Protein AF-A0A7C5HVY7-F1 (afdb_monomer_lite)

Foldseek 3Di:
DDDDDDPDDDPPDPPPVVVVVVPPPPDPPVVVVVVVVVVVVVVVVVVCVVVVVVVVVVVVVVVPDDDDDDDDDDDPPPVVVVVVVVVVCVVCVPPDPELDQDQWDWDDDPNDIDIDGALADNVVAVVVQVVDPPPPDQKDWDWDADPVPRGTHYTYMDHNVD

Sequence (162 aa):
METLKNRNQNSSLPGWHSHQSLFQRSRTRKTLFRKGIRLGTMTVVIVFGIYGLIQCFNWIVDNGNTTSKTAATASPNEDLRQNDKQVARQLLQEIPFLNLKEASFQVTRRDTTLHLDTSIDPSLQDYMLGKLDRKNSRHIGLVALNPAGGEILMMAGYDKIN

Secondary structure (DSSP, 8-state):
---------------THHHHHHHHTTSSSHHHHHHHHHHHHHHHHHHHHHHHHHHHHHHHHHTTS----------TTHHHHHHHHHHHHHHHTT---TT-S-SEEEEEETTEEEEEE----HHHHHHHHHH--TTT-SEEEEEEE-TTT--EEEEEEEES--

Radius of gyration: 28.85 Å; chains: 1; bounding box: 42×54×101 Å

Structure (mmCIF, N/CA/C/O backbone):
data_AF-A0A7C5HVY7-F1
#
_entry.id   AF-A0A7C5HVY7-F1
#
loop_
_atom_site.group_PDB
_atom_site.id
_atom_site.type_symbol
_atom_site.label_atom_id
_atom_site.label_alt_id
_atom_site.label_comp_id
_atom_site.label_asym_id
_atom_site.label_entity_id
_atom_site.label_seq_id
_atom_site.pdbx_PDB_ins_code
_atom_site.Cartn_x
_atom_site.Cartn_y
_atom_site.Cartn_z
_atom_site.occupancy
_atom_site.B_iso_or_equiv
_atom_site.auth_seq_id
_atom_site.auth_comp_id
_atom_site.auth_asym_id
_atom_site.auth_atom_id
_atom_site.pdbx_PDB_model_num
ATOM 1 N N . MET A 1 1 ? 19.991 41.806 -44.129 1.00 37.38 1 MET A N 1
ATOM 2 C CA . MET A 1 1 ? 20.058 40.369 -43.789 1.00 37.38 1 MET A CA 1
ATOM 3 C C . MET A 1 1 ? 19.458 40.206 -42.408 1.00 37.38 1 MET A C 1
ATOM 5 O O . MET A 1 1 ? 20.127 40.478 -41.421 1.00 37.38 1 MET A O 1
ATOM 9 N N . GLU A 1 2 ? 18.169 39.887 -42.353 1.00 42.47 2 GLU A N 1
ATOM 10 C CA . GLU A 1 2 ? 17.434 39.677 -41.104 1.00 42.47 2 GLU A CA 1
ATOM 11 C C . GLU A 1 2 ? 17.539 38.203 -40.706 1.00 42.47 2 GLU A C 1
ATOM 13 O O . GLU A 1 2 ? 17.273 37.315 -41.517 1.00 42.47 2 GLU A O 1
ATOM 18 N N . THR A 1 3 ? 17.967 37.923 -39.477 1.00 47.50 3 THR A N 1
ATOM 19 C CA . THR A 1 3 ? 18.035 36.562 -38.942 1.00 47.50 3 THR A CA 1
ATOM 20 C C . THR A 1 3 ? 16.731 36.233 -38.216 1.00 47.50 3 THR A C 1
ATOM 22 O O . THR A 1 3 ? 16.356 36.856 -37.223 1.00 47.50 3 THR A O 1
ATOM 25 N N . LEU A 1 4 ? 16.013 35.236 -38.737 1.00 48.50 4 LEU A N 1
ATOM 26 C CA . LEU A 1 4 ? 14.777 34.712 -38.161 1.00 48.50 4 LEU A CA 1
ATOM 27 C C . LEU A 1 4 ? 15.055 34.086 -36.786 1.00 48.50 4 LEU A C 1
ATOM 29 O O . LEU A 1 4 ? 15.678 33.031 -36.665 1.00 48.50 4 LEU A O 1
ATOM 33 N N . LYS A 1 5 ? 14.566 34.744 -35.732 1.00 50.28 5 LYS A N 1
ATOM 34 C CA . LYS A 1 5 ? 14.596 34.250 -34.353 1.00 50.28 5 LYS A CA 1
ATOM 35 C C . LYS A 1 5 ? 13.546 33.147 -34.182 1.00 50.28 5 LYS A C 1
ATOM 37 O O . LYS A 1 5 ? 12.346 33.414 -34.158 1.00 50.28 5 LYS A O 1
ATOM 42 N N . ASN A 1 6 ? 14.016 31.909 -34.054 1.00 47.78 6 ASN A N 1
ATOM 43 C CA . ASN A 1 6 ? 13.212 30.709 -33.828 1.00 47.78 6 ASN A CA 1
ATOM 44 C C . ASN A 1 6 ? 12.435 30.804 -32.492 1.00 47.78 6 ASN A C 1
ATOM 46 O O . ASN A 1 6 ? 13.025 30.757 -31.411 1.00 47.78 6 ASN A O 1
ATOM 50 N N . ARG A 1 7 ? 11.106 30.970 -32.574 1.00 48.72 7 ARG A N 1
ATOM 51 C CA . ARG A 1 7 ? 10.156 30.882 -31.451 1.00 48.72 7 ARG A CA 1
ATOM 52 C C . ARG A 1 7 ? 9.701 29.433 -31.290 1.00 48.72 7 ARG A C 1
ATOM 54 O O . ARG A 1 7 ? 8.613 29.077 -31.725 1.00 48.72 7 ARG A O 1
ATOM 61 N N . ASN A 1 8 ? 10.510 28.603 -30.649 1.00 46.41 8 ASN A N 1
ATOM 62 C CA . ASN A 1 8 ? 10.006 27.346 -30.102 1.00 46.41 8 ASN A CA 1
ATOM 63 C C . ASN A 1 8 ? 10.673 27.061 -28.755 1.00 46.41 8 ASN A C 1
ATOM 65 O O . ASN A 1 8 ? 11.460 26.135 -28.584 1.00 46.41 8 ASN A O 1
ATOM 69 N N . GLN A 1 9 ? 10.404 27.944 -27.793 1.00 52.38 9 GLN A N 1
ATOM 70 C CA . GLN A 1 9 ? 10.685 27.686 -26.388 1.00 52.38 9 GLN A CA 1
ATOM 71 C C . GLN A 1 9 ? 9.438 27.033 -25.797 1.00 52.38 9 GLN A C 1
ATOM 73 O O . GLN A 1 9 ? 8.514 27.715 -25.360 1.00 52.38 9 GLN A O 1
ATOM 78 N N . ASN A 1 10 ? 9.411 25.700 -25.827 1.00 40.97 10 ASN A N 1
ATOM 79 C CA . ASN A 1 10 ? 8.493 24.922 -25.007 1.00 40.97 10 ASN A CA 1
ATOM 80 C C . ASN A 1 10 ? 8.686 25.356 -23.551 1.00 40.97 10 ASN A C 1
ATOM 82 O O . ASN A 1 10 ? 9.784 25.246 -23.005 1.00 40.97 10 ASN A O 1
ATOM 86 N N . SER A 1 11 ? 7.622 25.864 -22.935 1.00 48.81 11 SER A N 1
ATOM 87 C CA . SER A 1 11 ? 7.555 26.126 -21.503 1.00 48.81 11 SER A CA 1
ATOM 88 C C . SER A 1 11 ? 7.839 24.821 -20.762 1.00 48.81 11 SER A C 1
ATOM 90 O O . SER A 1 11 ? 6.996 23.924 -20.721 1.00 48.81 11 SER A O 1
ATOM 92 N N . SER A 1 12 ? 9.048 24.694 -20.220 1.00 55.88 12 SER A N 1
ATOM 93 C CA . SER A 1 12 ? 9.452 23.565 -19.394 1.00 55.88 12 SER A CA 1
ATOM 94 C C . SER A 1 12 ? 8.595 23.557 -18.131 1.00 55.88 12 SER A C 1
ATOM 96 O O . SER A 1 12 ? 8.872 24.285 -17.176 1.00 55.88 12 SER A O 1
ATOM 98 N N . LEU A 1 13 ? 7.531 22.753 -18.145 1.00 58.16 13 LEU A N 1
ATOM 99 C CA . LEU A 1 13 ? 6.802 22.359 -16.945 1.00 58.16 13 LEU A CA 1
ATOM 100 C C . LEU A 1 13 ? 7.831 21.863 -15.912 1.00 58.16 13 LEU A C 1
ATOM 102 O O . LEU A 1 13 ? 8.730 21.103 -16.291 1.00 58.16 13 LEU A O 1
ATOM 106 N N . PRO A 1 14 ? 7.759 22.298 -14.640 1.00 60.88 14 PRO A N 1
ATOM 107 C CA . PRO A 1 14 ? 8.699 21.869 -13.614 1.00 60.88 14 PRO A CA 1
ATOM 108 C C . PRO A 1 14 ? 8.746 20.341 -13.557 1.00 60.88 14 PRO A C 1
ATOM 110 O O . PRO A 1 14 ? 7.762 19.688 -13.217 1.00 60.88 14 PRO A O 1
ATOM 113 N N . GLY A 1 15 ? 9.886 19.762 -13.940 1.00 64.00 15 GLY A N 1
ATOM 114 C CA . GLY A 1 15 ? 10.069 18.317 -13.942 1.00 64.00 15 GLY A CA 1
ATOM 115 C C . GLY A 1 15 ? 9.881 17.762 -12.534 1.00 64.00 15 GLY A C 1
ATOM 116 O O . GLY A 1 15 ? 10.417 18.315 -11.576 1.00 64.00 15 GLY A O 1
ATOM 117 N N . TRP A 1 16 ? 9.147 16.655 -12.419 1.00 56.69 16 TRP A N 1
ATOM 118 C CA . TRP A 1 16 ? 8.761 15.989 -11.165 1.00 56.69 16 TRP A CA 1
ATOM 119 C C . TRP A 1 16 ? 9.911 15.792 -10.147 1.00 56.69 16 TRP A C 1
ATOM 121 O O . TRP A 1 16 ? 9.683 15.719 -8.941 1.00 56.69 16 TRP A O 1
ATOM 131 N N . HIS A 1 17 ? 11.161 15.769 -10.617 1.00 57.81 17 HIS A N 1
ATOM 132 C CA . HIS A 1 17 ? 12.373 15.716 -9.803 1.00 57.81 17 HIS A CA 1
ATOM 133 C C . HIS A 1 17 ? 12.537 16.920 -8.847 1.00 57.81 17 HIS A C 1
ATOM 135 O O . HIS A 1 17 ? 13.085 16.768 -7.754 1.00 57.81 17 HIS A O 1
ATOM 141 N N . SER A 1 18 ? 12.033 18.113 -9.192 1.00 67.94 18 SER A N 1
ATOM 142 C CA . SER A 1 18 ? 12.096 19.293 -8.310 1.00 67.94 18 SER A CA 1
ATOM 143 C C . SER A 1 18 ? 11.306 19.083 -7.012 1.00 67.94 18 SER A C 1
ATOM 145 O O . SER A 1 18 ? 11.757 19.497 -5.941 1.00 67.94 18 SER A O 1
ATOM 147 N N . HIS A 1 19 ? 10.199 18.338 -7.075 1.00 59.53 19 HIS A N 1
ATOM 148 C CA . HIS A 1 19 ? 9.358 18.019 -5.922 1.00 59.53 19 HIS A CA 1
ATOM 149 C C . HIS A 1 19 ? 10.020 17.040 -4.939 1.00 59.53 19 HIS A C 1
ATOM 151 O O . HIS A 1 19 ? 9.727 17.077 -3.744 1.00 59.53 19 HIS A O 1
ATOM 157 N N . GLN A 1 20 ? 10.963 16.204 -5.387 1.00 61.22 20 GLN A N 1
ATOM 158 C CA . GLN A 1 20 ? 11.656 15.258 -4.502 1.00 61.22 20 GLN A CA 1
ATOM 159 C C . GLN A 1 20 ? 12.639 15.944 -3.540 1.00 61.22 20 GLN A C 1
ATOM 161 O O . GLN A 1 20 ? 12.879 15.453 -2.431 1.00 61.22 20 GLN A O 1
ATOM 166 N N . SER A 1 21 ? 13.178 17.102 -3.934 1.00 62.44 21 SER A N 1
ATOM 167 C CA . SER A 1 21 ? 14.180 17.840 -3.154 1.00 62.44 21 SER A CA 1
ATOM 168 C C . SER A 1 21 ? 13.648 18.350 -1.805 1.00 62.44 21 SER A C 1
ATOM 170 O O . SER A 1 21 ? 14.408 18.464 -0.839 1.00 62.44 21 SER A O 1
ATOM 172 N N . LEU A 1 22 ? 12.330 18.559 -1.693 1.00 62.16 22 LEU A N 1
ATOM 173 C CA . LEU A 1 22 ? 11.673 19.008 -0.463 1.00 62.16 22 LEU A CA 1
ATOM 174 C C . LEU A 1 22 ? 11.651 17.930 0.636 1.00 62.16 22 LEU A C 1
ATOM 176 O O . LEU A 1 22 ? 11.686 18.261 1.822 1.00 62.16 22 LEU A O 1
ATOM 180 N N . PHE A 1 23 ? 11.670 16.641 0.282 1.00 59.84 23 PHE A N 1
ATOM 181 C CA . PHE A 1 23 ? 11.538 15.551 1.259 1.00 59.84 23 PHE A CA 1
ATOM 182 C C . PHE A 1 23 ? 12.875 14.989 1.769 1.00 59.84 23 PHE A C 1
ATOM 184 O O . PHE A 1 23 ? 12.924 14.396 2.852 1.00 59.84 23 PHE A O 1
ATOM 191 N N . GLN A 1 24 ? 13.987 15.198 1.054 1.00 56.28 24 GLN A N 1
ATOM 192 C CA . GLN A 1 24 ? 15.281 14.595 1.415 1.00 56.28 24 GLN A CA 1
ATOM 193 C C . GLN A 1 24 ? 16.036 15.331 2.535 1.00 56.28 24 GLN A C 1
ATOM 195 O O . GLN A 1 24 ? 16.906 14.749 3.187 1.00 56.28 24 GLN A O 1
ATOM 200 N N . ARG A 1 25 ? 15.678 16.581 2.855 1.00 52.09 25 ARG A N 1
ATOM 201 C CA . ARG A 1 25 ? 16.486 17.427 3.755 1.00 52.09 25 ARG A CA 1
ATOM 202 C C . ARG A 1 25 ? 16.367 17.106 5.255 1.00 52.09 25 ARG A C 1
ATOM 204 O O . ARG A 1 25 ? 17.043 17.733 6.067 1.00 52.09 25 ARG A O 1
ATOM 211 N N . SER A 1 26 ? 15.554 16.125 5.663 1.00 56.31 26 SER A N 1
ATOM 212 C CA . SER A 1 26 ? 15.263 15.894 7.092 1.00 56.31 26 SER A CA 1
ATOM 213 C C . SER A 1 26 ? 15.809 14.599 7.708 1.00 56.31 26 SER A C 1
ATOM 215 O O . SER A 1 26 ? 15.614 14.394 8.906 1.00 56.31 26 SER A O 1
ATOM 217 N N . ARG A 1 27 ? 16.495 13.716 6.965 1.00 51.97 27 ARG A N 1
ATOM 218 C CA . ARG A 1 27 ? 16.906 12.399 7.505 1.00 51.97 27 ARG A CA 1
ATOM 219 C C . ARG A 1 27 ? 18.222 12.392 8.291 1.00 51.97 27 ARG A C 1
ATOM 221 O O . ARG A 1 27 ? 18.323 11.640 9.254 1.00 51.97 27 ARG A O 1
ATOM 228 N N . THR A 1 28 ? 19.186 13.257 7.985 1.00 51.69 28 THR A N 1
ATOM 229 C CA . THR A 1 28 ? 20.518 13.221 8.627 1.00 51.69 28 THR A CA 1
ATOM 230 C C . THR A 1 28 ? 20.620 13.989 9.947 1.00 51.69 28 THR A C 1
ATOM 232 O O . THR A 1 28 ? 21.487 13.680 10.756 1.00 51.69 28 THR A O 1
ATOM 235 N N . ARG A 1 29 ? 19.710 14.930 10.242 1.00 53.47 29 ARG A N 1
ATOM 236 C CA . ARG A 1 29 ? 19.715 15.677 11.524 1.00 53.47 29 ARG A CA 1
ATOM 237 C C . ARG A 1 29 ? 18.851 15.051 12.629 1.00 53.47 29 ARG A C 1
ATOM 239 O O . ARG A 1 29 ? 19.000 15.404 13.795 1.00 53.47 29 ARG A O 1
ATOM 246 N N . LYS A 1 30 ? 17.959 14.108 12.295 1.00 52.97 30 LYS A N 1
ATOM 247 C CA . LYS A 1 30 ? 16.972 13.547 13.244 1.00 52.97 30 LYS A CA 1
ATOM 248 C C . LYS A 1 30 ? 17.553 12.533 14.236 1.00 52.97 30 LYS A C 1
ATOM 250 O O . LYS A 1 30 ? 16.974 12.349 15.302 1.00 52.97 30 LYS A O 1
ATOM 255 N N . THR A 1 31 ? 18.677 11.884 13.936 1.00 52.62 31 THR A N 1
ATOM 256 C CA . THR A 1 31 ? 19.275 10.872 14.831 1.00 52.62 31 THR A CA 1
ATOM 257 C C . THR A 1 31 ? 20.004 11.500 16.020 1.00 52.62 31 THR A C 1
ATOM 259 O O . THR A 1 31 ? 19.952 10.958 17.122 1.00 52.62 31 THR A O 1
ATOM 262 N N . LEU A 1 32 ? 20.613 12.674 15.827 1.00 54.94 32 LEU A N 1
ATOM 263 C CA . LEU A 1 32 ? 21.290 13.421 16.890 1.00 54.94 32 LEU A CA 1
ATOM 264 C C . LEU A 1 32 ? 20.294 14.215 17.750 1.00 54.94 32 LEU A C 1
ATOM 266 O O . LEU A 1 32 ? 20.374 14.169 18.976 1.00 54.94 32 LEU A O 1
ATOM 270 N N . PHE A 1 33 ? 19.280 14.838 17.136 1.00 59.34 33 PHE A N 1
ATOM 271 C CA . PHE A 1 33 ? 18.254 15.594 17.871 1.00 59.34 33 PHE A CA 1
ATOM 272 C C . PHE A 1 33 ? 17.395 14.708 18.792 1.00 59.34 33 PHE A C 1
ATOM 274 O O . PHE A 1 33 ? 17.023 15.122 19.887 1.00 59.34 33 PHE A O 1
ATOM 281 N N . ARG A 1 34 ? 17.132 13.451 18.400 1.00 60.34 34 ARG A N 1
ATOM 282 C CA . ARG A 1 34 ? 16.402 12.481 19.240 1.00 60.34 34 ARG A CA 1
ATOM 283 C C . ARG A 1 34 ? 17.160 12.091 20.514 1.00 60.34 34 ARG A C 1
ATOM 285 O O . ARG A 1 34 ? 16.518 11.830 21.527 1.00 60.34 34 ARG A O 1
ATOM 292 N N . LYS A 1 35 ? 18.500 12.068 20.488 1.00 58.91 35 LYS A N 1
ATOM 293 C CA . LYS A 1 35 ? 19.313 11.795 21.688 1.00 58.91 35 LYS A CA 1
ATOM 294 C C . LYS A 1 35 ? 19.294 12.983 22.659 1.00 58.91 35 LYS A C 1
ATOM 296 O O . LYS A 1 35 ? 19.136 12.768 23.856 1.00 58.91 35 LYS A O 1
ATOM 301 N N . GLY A 1 36 ? 19.364 14.214 22.140 1.00 65.62 36 GLY A N 1
ATOM 302 C CA . GLY A 1 36 ? 19.287 15.438 22.950 1.00 65.62 36 GLY A CA 1
ATOM 303 C C . GLY A 1 36 ? 17.929 15.634 23.631 1.00 65.62 36 GLY A C 1
ATOM 304 O O . GLY A 1 36 ? 17.876 15.920 24.825 1.00 65.62 36 GLY A O 1
ATOM 305 N N . ILE A 1 37 ? 16.830 15.384 22.910 1.00 75.00 37 ILE A N 1
ATOM 306 C CA . ILE A 1 37 ? 15.473 15.476 23.475 1.00 75.00 37 ILE A CA 1
ATOM 307 C C . ILE A 1 37 ? 15.284 14.480 24.625 1.00 75.00 37 ILE A C 1
ATOM 309 O O . ILE A 1 37 ? 14.707 14.845 25.641 1.00 75.00 37 ILE A O 1
ATOM 313 N N . ARG A 1 38 ? 15.811 13.250 24.516 1.00 71.44 38 ARG A N 1
ATOM 314 C CA . ARG A 1 38 ? 15.651 12.230 25.566 1.00 71.44 38 ARG A CA 1
ATOM 315 C C . ARG A 1 38 ? 16.336 12.620 26.881 1.00 71.44 38 ARG A C 1
ATOM 317 O O . ARG A 1 38 ? 15.762 12.386 27.944 1.00 71.44 38 ARG A O 1
ATOM 324 N N . LEU A 1 39 ? 17.524 13.235 26.818 1.00 77.25 39 LEU A N 1
ATOM 325 C CA . LEU A 1 39 ? 18.189 13.770 28.013 1.00 77.25 39 LEU A CA 1
ATOM 326 C C . LEU A 1 39 ? 17.397 14.935 28.616 1.00 77.25 39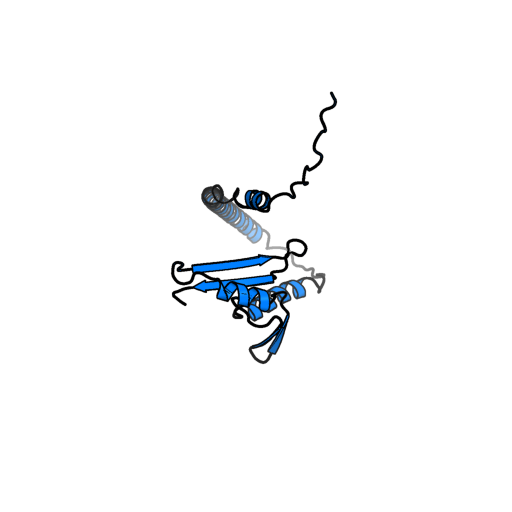 LEU A C 1
ATOM 328 O O . LEU A 1 39 ? 17.166 14.941 29.820 1.00 77.25 39 LEU A O 1
ATOM 332 N N . GLY A 1 40 ? 16.931 15.866 27.777 1.00 81.81 40 GLY A N 1
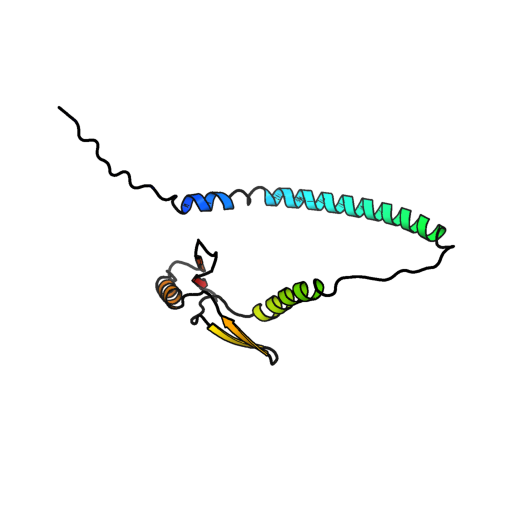ATOM 333 C CA . GLY A 1 40 ? 16.120 17.000 28.228 1.00 81.81 40 GLY A CA 1
ATOM 334 C C . GLY A 1 40 ? 14.805 16.569 28.882 1.00 81.81 40 GLY A C 1
ATOM 335 O O . GLY A 1 40 ? 14.427 17.096 29.920 1.00 81.81 40 GLY A O 1
ATOM 336 N N . THR A 1 41 ? 14.123 15.559 28.339 1.00 86.25 41 THR A N 1
ATOM 337 C CA . THR A 1 41 ? 12.895 15.040 28.959 1.00 86.25 41 THR A CA 1
ATOM 338 C C . THR A 1 41 ? 13.163 14.379 30.309 1.00 86.25 41 THR A C 1
ATOM 340 O O . THR A 1 41 ? 12.355 14.527 31.217 1.00 86.25 41 THR A O 1
ATOM 343 N N . MET A 1 42 ? 14.297 13.688 30.477 1.00 85.00 42 MET A N 1
ATOM 344 C CA . MET A 1 42 ? 14.642 13.048 31.753 1.00 85.00 42 MET A CA 1
ATOM 345 C C . MET A 1 42 ? 14.946 14.079 32.841 1.00 85.00 42 MET A C 1
ATOM 347 O O . MET A 1 42 ? 14.457 13.936 33.957 1.00 85.00 42 MET A O 1
ATOM 351 N N . THR A 1 43 ? 15.688 15.143 32.522 1.00 87.50 43 THR A N 1
ATOM 352 C CA . THR A 1 43 ? 15.964 16.211 33.494 1.00 87.50 43 THR A CA 1
ATOM 353 C C . THR A 1 43 ? 14.696 16.963 33.879 1.00 87.50 43 THR A C 1
ATOM 355 O O . THR A 1 43 ? 14.483 17.214 35.062 1.00 87.50 43 THR A O 1
ATOM 358 N N . VAL A 1 44 ? 13.813 17.249 32.918 1.00 89.50 44 VAL A N 1
ATOM 359 C CA . VAL A 1 44 ? 12.514 17.877 33.195 1.00 89.50 44 VAL A CA 1
ATOM 360 C C . VAL A 1 44 ? 11.656 16.983 34.094 1.00 89.50 44 VAL A C 1
ATOM 362 O O . VAL A 1 44 ? 11.157 17.470 35.101 1.00 89.50 44 VAL A O 1
ATOM 365 N N . VAL A 1 45 ? 11.537 15.680 33.813 1.00 88.38 45 VAL A N 1
ATOM 366 C CA . VAL A 1 45 ? 10.761 14.753 34.663 1.00 88.38 45 VAL A CA 1
ATOM 367 C C . VAL A 1 45 ? 11.327 14.674 36.082 1.00 88.38 45 VAL A C 1
ATOM 369 O O . VAL A 1 45 ? 10.553 14.658 37.033 1.00 88.38 45 VAL A O 1
ATOM 372 N N . ILE A 1 46 ? 12.651 14.675 36.250 1.00 88.75 46 ILE A N 1
ATOM 373 C CA . ILE A 1 46 ? 13.280 14.660 37.579 1.00 88.75 46 ILE A CA 1
ATOM 374 C C . ILE A 1 46 ? 12.982 15.957 38.340 1.00 88.75 46 ILE A C 1
ATOM 376 O O . ILE A 1 46 ? 12.579 15.902 39.499 1.00 88.75 46 ILE A O 1
ATOM 380 N N . VAL A 1 47 ? 13.124 17.119 37.695 1.00 89.50 47 VAL A N 1
ATOM 381 C CA . VAL A 1 47 ? 12.831 18.418 38.325 1.00 89.50 47 VAL A CA 1
ATOM 382 C C . VAL A 1 47 ? 11.350 18.522 38.689 1.00 89.50 47 VAL A C 1
ATOM 384 O O . VAL A 1 47 ? 11.033 18.896 39.814 1.00 89.50 47 VAL A O 1
ATOM 387 N N . PHE A 1 48 ? 10.444 18.124 37.791 1.00 85.69 48 PHE A N 1
ATOM 388 C CA . PHE A 1 48 ? 9.008 18.080 38.076 1.00 85.69 48 PHE A CA 1
ATOM 389 C C . PHE A 1 48 ? 8.653 17.051 39.153 1.00 85.69 48 PHE A C 1
ATOM 391 O O . PHE A 1 48 ? 7.763 17.312 39.953 1.00 85.69 48 PHE A O 1
ATOM 398 N N . GLY A 1 49 ? 9.350 15.915 39.219 1.00 84.06 49 GLY A N 1
ATOM 399 C CA . GLY A 1 49 ? 9.169 14.915 40.269 1.00 84.06 49 GLY A CA 1
ATOM 400 C C . GLY A 1 49 ? 9.552 15.453 41.648 1.00 84.06 49 GLY A C 1
ATOM 401 O O . GLY A 1 49 ? 8.776 15.329 42.590 1.00 84.06 49 GLY A O 1
ATOM 402 N N . ILE A 1 50 ? 10.707 16.117 41.758 1.00 83.31 50 ILE A N 1
ATOM 403 C CA . ILE A 1 50 ? 11.167 16.744 43.008 1.00 83.31 50 ILE A CA 1
ATOM 404 C C . ILE A 1 50 ? 10.245 17.905 43.401 1.00 83.31 50 ILE A C 1
ATOM 406 O O . ILE A 1 50 ? 9.833 18.004 44.555 1.00 83.31 50 ILE A O 1
ATOM 410 N N . TYR A 1 51 ? 9.872 18.756 42.441 1.00 86.12 51 TYR A N 1
ATOM 411 C CA . TYR A 1 51 ? 8.963 19.876 42.684 1.00 86.12 51 TYR A CA 1
ATOM 412 C C . TYR A 1 51 ? 7.561 19.391 43.081 1.00 86.12 51 TYR A C 1
ATOM 414 O O . TYR A 1 51 ? 6.956 19.929 44.003 1.00 86.12 51 TYR A O 1
ATOM 422 N N . GLY A 1 52 ? 7.071 18.324 42.446 1.00 77.12 52 GLY A N 1
ATOM 423 C CA . GLY A 1 52 ? 5.814 17.663 42.788 1.00 77.12 52 GLY A CA 1
ATOM 424 C C . GLY A 1 52 ? 5.832 17.049 44.185 1.00 77.12 52 GLY A C 1
ATOM 425 O O . GLY A 1 52 ? 4.843 17.168 44.898 1.00 77.12 52 GLY A O 1
ATOM 426 N N . LEU A 1 53 ? 6.956 16.470 44.617 1.00 77.12 53 LEU A N 1
ATOM 427 C CA . LEU A 1 53 ? 7.138 15.976 45.986 1.00 77.12 53 LEU A CA 1
ATOM 428 C C . LEU A 1 53 ? 7.076 17.112 47.018 1.00 77.12 53 LEU A C 1
ATOM 430 O O . LEU A 1 53 ? 6.355 16.985 48.003 1.00 77.12 53 LEU A O 1
ATOM 434 N N . ILE A 1 54 ? 7.755 18.238 46.773 1.00 76.31 54 ILE A N 1
ATOM 435 C CA . ILE A 1 54 ? 7.712 19.415 47.662 1.00 76.31 54 ILE A CA 1
ATOM 436 C C . ILE A 1 54 ? 6.288 19.991 47.738 1.00 76.31 54 ILE A C 1
ATOM 438 O O . ILE A 1 54 ? 5.794 20.282 48.825 1.00 76.31 54 ILE A O 1
ATOM 442 N N . GLN A 1 55 ? 5.594 20.090 46.601 1.00 71.50 55 GLN A N 1
ATOM 443 C CA . GLN A 1 55 ? 4.214 20.575 46.565 1.00 71.50 55 GLN A CA 1
ATOM 444 C C . GLN A 1 55 ? 3.215 19.585 47.178 1.00 71.50 55 GLN A C 1
ATOM 446 O O . GLN A 1 55 ? 2.273 20.019 47.832 1.00 71.50 55 GLN A O 1
ATOM 451 N N . CYS A 1 56 ? 3.426 18.271 47.046 1.00 58.00 56 CYS A N 1
ATOM 452 C CA . CYS A 1 56 ? 2.610 17.268 47.737 1.00 58.00 56 CYS A CA 1
ATOM 453 C C . CYS A 1 56 ? 2.770 17.364 49.258 1.00 58.00 56 CYS A C 1
ATOM 455 O O . CYS A 1 56 ? 1.782 17.230 49.973 1.00 58.00 56 CYS A O 1
ATOM 457 N N . PHE A 1 57 ? 3.981 17.633 49.756 1.00 61.22 57 PHE A N 1
ATOM 458 C CA . PHE A 1 57 ? 4.210 17.846 51.187 1.00 61.22 57 PHE A CA 1
ATOM 459 C C . PHE A 1 57 ? 3.514 19.112 51.709 1.00 61.22 57 PHE A C 1
ATOM 461 O O . PHE A 1 57 ? 2.875 19.044 52.755 1.00 61.22 57 PHE A O 1
ATOM 468 N N . ASN A 1 58 ? 3.556 20.228 50.969 1.00 62.28 58 ASN A N 1
ATOM 469 C CA . ASN A 1 58 ? 2.813 21.443 51.338 1.00 62.28 58 ASN A CA 1
ATOM 470 C C . ASN A 1 58 ? 1.290 21.232 51.277 1.00 62.28 58 ASN A C 1
ATOM 472 O O . ASN A 1 58 ? 0.577 21.623 52.194 1.00 62.28 58 ASN A O 1
ATOM 476 N N . TRP A 1 59 ? 0.787 20.536 50.253 1.00 56.88 59 TRP A N 1
ATOM 477 C CA . TRP A 1 59 ? -0.645 20.260 50.099 1.00 56.88 59 TRP A CA 1
ATOM 478 C C . TRP A 1 59 ? -1.200 19.304 51.167 1.00 56.88 59 TRP A C 1
ATOM 480 O O . TRP A 1 59 ? -2.340 19.450 51.588 1.00 56.88 59 TRP A O 1
ATOM 490 N N . ILE A 1 60 ? -0.407 18.345 51.660 1.00 57.59 60 ILE A N 1
ATOM 491 C CA . ILE A 1 60 ? -0.811 17.457 52.767 1.00 57.59 60 ILE A CA 1
ATOM 492 C C . ILE A 1 60 ? -0.898 18.214 54.103 1.00 57.59 60 ILE A C 1
ATOM 494 O O . ILE A 1 60 ? -1.722 17.857 54.943 1.00 57.59 60 ILE A O 1
ATOM 498 N N . VAL A 1 61 ? -0.099 19.269 54.289 1.00 56.09 61 VAL A N 1
ATOM 499 C CA . VAL A 1 61 ? -0.193 20.160 55.458 1.00 56.09 61 VAL A CA 1
ATOM 500 C C . VAL A 1 61 ? -1.364 21.147 55.317 1.00 56.09 61 VAL A C 1
ATOM 502 O O . VAL A 1 61 ? -2.035 21.422 56.309 1.00 56.09 61 VAL A O 1
ATOM 505 N N . ASP A 1 62 ? -1.679 21.593 54.096 1.00 55.59 62 ASP A N 1
ATOM 506 C CA . ASP A 1 62 ? -2.795 22.512 53.810 1.00 55.59 62 ASP A CA 1
ATOM 507 C C . ASP A 1 62 ? -4.165 21.820 53.628 1.00 55.59 62 ASP A C 1
ATOM 509 O O . ASP A 1 62 ? -5.196 22.476 53.681 1.00 55.59 62 ASP A O 1
ATOM 513 N N . ASN A 1 63 ? -4.243 20.496 53.461 1.00 52.62 63 ASN A N 1
ATOM 514 C CA . ASN A 1 63 ? -5.515 19.775 53.257 1.00 52.62 63 ASN A CA 1
ATOM 515 C C . ASN A 1 63 ? -6.318 19.482 54.540 1.00 52.62 63 ASN A C 1
ATOM 517 O O . ASN A 1 63 ? -7.301 18.736 54.505 1.00 52.62 63 ASN A O 1
ATOM 521 N N . GLY A 1 64 ? -5.946 20.081 55.675 1.00 51.31 64 GLY A N 1
ATOM 522 C CA . GLY A 1 64 ? -6.760 20.070 56.896 1.00 51.31 64 GLY A CA 1
ATOM 523 C C . GLY A 1 64 ? -8.037 20.917 56.802 1.00 51.31 64 GLY A C 1
ATOM 524 O O . GLY A 1 64 ? -8.883 20.856 57.694 1.00 51.31 64 GLY A O 1
ATOM 525 N N . ASN A 1 65 ? -8.212 21.706 55.741 1.00 52.19 65 ASN A N 1
ATOM 526 C CA . ASN A 1 65 ? -9.345 22.605 55.584 1.00 52.19 65 ASN A CA 1
ATOM 527 C C . ASN A 1 65 ? -9.801 22.736 54.117 1.00 52.19 65 ASN A C 1
ATOM 529 O O . ASN A 1 65 ? -9.071 23.172 53.240 1.00 52.19 65 ASN A O 1
ATOM 533 N N . THR A 1 66 ? -11.097 22.477 53.921 1.00 41.94 66 THR A N 1
ATOM 534 C CA . THR A 1 66 ? -11.986 22.950 52.838 1.00 41.94 66 THR A CA 1
ATOM 535 C C . THR A 1 66 ? -12.295 22.042 51.637 1.00 41.94 66 THR A C 1
ATOM 537 O O . THR A 1 66 ? -11.697 22.049 50.569 1.00 41.94 66 THR A O 1
ATOM 540 N N . THR A 1 67 ? -13.389 21.315 51.853 1.00 41.47 67 THR A N 1
ATOM 541 C CA . THR A 1 67 ? -14.512 20.968 50.974 1.00 41.47 67 THR A CA 1
ATOM 542 C C . THR A 1 67 ? -14.799 21.913 49.787 1.00 41.47 67 THR A C 1
ATOM 544 O O . THR A 1 67 ? -14.910 23.122 49.967 1.00 41.47 67 THR A O 1
ATOM 547 N N . SER A 1 68 ? -15.169 21.292 48.654 1.00 44.56 68 SER A N 1
ATOM 548 C CA . SER A 1 68 ? -16.310 21.617 47.758 1.00 44.56 68 SER A CA 1
ATOM 549 C C . SER A 1 68 ? -15.993 21.976 46.296 1.00 44.56 68 SER A C 1
ATOM 551 O O . SER A 1 68 ? -15.582 23.083 45.988 1.00 44.56 68 SER A O 1
ATOM 553 N N . LYS A 1 69 ? -16.414 21.052 45.413 1.00 43.78 69 LYS A N 1
ATOM 554 C CA . LYS A 1 69 ? -17.381 21.243 44.305 1.00 43.78 69 LYS A CA 1
ATOM 555 C C . LYS A 1 69 ? -17.026 22.251 43.192 1.00 43.78 69 LYS A C 1
ATOM 557 O O . LYS A 1 69 ? -16.970 23.447 43.437 1.00 43.78 69 LYS A O 1
ATOM 562 N N . THR A 1 70 ? -17.015 21.785 41.935 1.00 37.56 70 THR A N 1
ATOM 563 C CA . THR A 1 70 ? -17.960 22.217 40.872 1.00 37.56 70 THR A CA 1
ATOM 564 C C . THR A 1 70 ? -17.705 21.444 39.572 1.00 37.56 70 THR A C 1
ATOM 566 O O . THR A 1 70 ? -16.579 21.336 39.098 1.00 37.56 70 THR A O 1
ATOM 569 N N . ALA A 1 71 ? -18.790 20.891 39.030 1.00 45.34 71 ALA A N 1
ATOM 570 C CA . ALA A 1 71 ? -18.892 20.213 37.746 1.00 45.34 71 ALA A CA 1
ATOM 571 C C . ALA A 1 71 ? -19.592 21.119 36.711 1.00 45.34 71 ALA A C 1
ATOM 573 O O . ALA A 1 71 ? -20.291 22.053 37.102 1.00 45.34 71 ALA A O 1
ATOM 574 N N . ALA A 1 72 ? -19.481 20.714 35.436 1.00 45.66 72 ALA A N 1
ATOM 575 C CA . ALA A 1 72 ? -20.107 21.237 34.206 1.00 45.66 72 ALA A CA 1
ATOM 576 C C . ALA A 1 72 ? -19.250 22.293 33.466 1.00 45.66 72 ALA A C 1
ATOM 578 O O . ALA A 1 72 ? -18.753 23.230 34.070 1.00 45.66 72 ALA A O 1
ATOM 579 N N . THR A 1 73 ? -19.000 22.224 32.152 1.00 44.38 73 THR A N 1
ATOM 580 C CA . THR A 1 73 ? -19.780 21.629 31.051 1.00 44.38 73 THR A CA 1
ATOM 581 C C . THR A 1 73 ? -18.826 21.336 29.879 1.00 44.38 73 THR A C 1
ATOM 583 O O . THR A 1 73 ? -18.181 22.262 29.393 1.00 44.38 73 THR A O 1
ATOM 586 N N . ALA A 1 74 ? -18.717 20.085 29.417 1.00 44.34 74 ALA A N 1
ATOM 587 C CA . ALA A 1 74 ? -17.960 19.730 28.210 1.00 44.34 74 ALA A CA 1
ATOM 588 C C . ALA A 1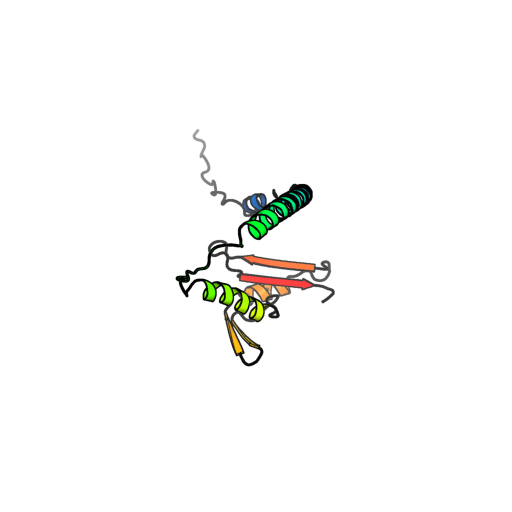 74 ? -18.926 19.388 27.067 1.00 44.34 74 ALA A C 1
ATOM 590 O O . ALA A 1 74 ? -19.870 18.620 27.239 1.00 44.34 74 ALA A O 1
ATOM 591 N N . SER A 1 75 ? -18.687 20.013 25.916 1.00 46.19 75 SER A N 1
ATOM 592 C CA . SER A 1 75 ? -19.421 19.839 24.661 1.00 46.19 75 SER A CA 1
ATOM 593 C C . SER A 1 75 ? -19.397 18.365 24.199 1.00 46.19 75 SER A C 1
ATOM 595 O O . SER A 1 75 ? -18.302 17.831 24.026 1.00 46.19 75 SER A O 1
ATOM 597 N N . PRO A 1 76 ? -20.542 17.693 23.953 1.00 49.47 76 PRO A N 1
ATOM 598 C CA . PRO A 1 76 ? -20.580 16.245 23.682 1.00 49.47 76 PRO A CA 1
ATOM 599 C C . PRO A 1 76 ? -20.038 15.775 22.317 1.00 49.47 76 PRO A C 1
ATOM 601 O O . PRO A 1 76 ? -20.092 14.583 22.033 1.00 49.47 76 PRO A O 1
ATOM 604 N N . ASN A 1 77 ? -19.553 16.665 21.442 1.00 51.66 77 ASN A N 1
ATOM 605 C CA . ASN A 1 77 ? -19.343 16.339 20.019 1.00 51.66 77 ASN A CA 1
ATOM 606 C C . ASN A 1 77 ? -17.883 16.136 19.569 1.00 51.66 77 ASN A C 1
ATOM 608 O O . ASN A 1 77 ? -17.656 15.740 18.427 1.00 51.66 77 ASN A O 1
ATOM 612 N N . GLU A 1 78 ? -16.890 16.372 20.427 1.00 54.97 78 GLU A N 1
ATOM 613 C CA . GLU A 1 78 ? -15.470 16.184 20.064 1.00 54.97 78 GLU A CA 1
ATOM 614 C C . GLU A 1 78 ? -14.968 14.757 20.368 1.00 54.97 78 GLU A C 1
ATOM 616 O O . GLU A 1 78 ? -14.211 14.187 19.581 1.00 54.97 78 GLU A O 1
ATOM 621 N N . ASP A 1 79 ? -15.457 14.126 21.443 1.00 53.62 79 ASP A N 1
ATOM 622 C CA . ASP A 1 79 ? -15.011 12.786 21.867 1.00 53.62 79 ASP A CA 1
ATOM 623 C C . ASP A 1 79 ? -15.463 11.656 20.920 1.00 53.62 79 ASP A C 1
ATOM 625 O O . ASP A 1 79 ? -14.748 10.668 20.730 1.00 53.62 79 ASP A O 1
ATOM 629 N N . LEU A 1 80 ? -16.617 11.811 20.257 1.00 52.34 80 LEU A N 1
ATOM 630 C CA . LEU A 1 80 ? -17.129 10.826 19.291 1.00 52.34 80 LEU A CA 1
ATOM 631 C C . LEU A 1 80 ? -16.231 10.728 18.043 1.00 52.34 80 LEU A C 1
ATOM 633 O O . LEU A 1 80 ? -15.871 9.633 17.617 1.00 52.34 80 LEU A O 1
ATOM 637 N N . ARG A 1 81 ? -15.754 11.866 17.518 1.00 55.69 81 ARG A N 1
ATOM 638 C CA . ARG A 1 81 ? -14.936 11.913 16.287 1.00 55.69 81 ARG A CA 1
ATOM 639 C C . ARG A 1 81 ? -13.534 11.340 16.480 1.00 55.69 81 ARG A C 1
ATOM 641 O O . ARG A 1 81 ? -12.943 10.790 15.545 1.00 55.69 81 ARG A O 1
ATOM 648 N N . GLN A 1 82 ? -12.970 11.486 17.679 1.00 57.44 82 GLN A N 1
ATOM 649 C CA . GLN A 1 82 ? -11.665 10.914 17.999 1.00 57.44 82 GLN A CA 1
ATOM 650 C C . GLN A 1 82 ? -11.737 9.382 18.091 1.00 57.44 82 GLN A C 1
ATOM 652 O O . GLN A 1 82 ? -10.797 8.701 17.661 1.00 57.44 82 GLN A O 1
ATOM 657 N N . ASN A 1 83 ? -12.863 8.851 18.572 1.00 69.00 83 ASN A N 1
ATOM 658 C CA . ASN A 1 83 ? -13.132 7.419 18.624 1.00 69.00 83 ASN A CA 1
ATOM 659 C C . ASN A 1 83 ? -13.330 6.829 17.214 1.00 69.00 83 ASN A C 1
ATOM 661 O O . ASN A 1 83 ? -12.677 5.843 16.875 1.00 69.00 83 ASN A O 1
ATOM 665 N N . ASP A 1 84 ? -14.078 7.503 16.334 1.00 75.75 84 ASP A N 1
ATOM 666 C CA . ASP A 1 84 ? -14.363 7.030 14.967 1.00 75.75 84 ASP A CA 1
ATOM 667 C C . ASP A 1 84 ? -13.104 6.698 14.160 1.00 75.75 84 ASP A C 1
ATOM 669 O O . ASP A 1 84 ? -13.028 5.683 13.467 1.00 75.75 84 ASP A O 1
ATOM 673 N N . LYS A 1 85 ? -12.055 7.519 14.283 1.00 81.06 85 LYS A N 1
ATOM 674 C CA . LYS A 1 85 ? -10.777 7.253 13.611 1.00 81.06 85 LYS A CA 1
ATOM 675 C C . LYS A 1 85 ? -10.065 6.029 14.183 1.00 81.06 85 LYS A C 1
ATOM 677 O O . LYS A 1 85 ? -9.400 5.307 13.438 1.00 81.06 85 LYS A O 1
ATOM 682 N N . GLN A 1 86 ? -10.131 5.822 15.497 1.00 81.25 86 GLN A N 1
ATOM 683 C CA . GLN A 1 86 ? -9.534 4.650 16.137 1.00 81.25 86 GLN A CA 1
ATOM 684 C C . GLN A 1 86 ? -10.295 3.379 15.765 1.00 81.25 86 GLN A C 1
ATOM 686 O O . GLN A 1 86 ? -9.657 2.384 15.426 1.00 81.25 86 GLN A O 1
ATOM 691 N N . VAL A 1 87 ? -11.624 3.447 15.720 1.00 79.25 87 VAL A N 1
ATOM 692 C CA . VAL A 1 87 ? -12.496 2.366 15.254 1.00 79.25 87 VAL A CA 1
ATOM 693 C C . VAL A 1 87 ? -12.209 2.045 13.791 1.00 79.25 87 VAL A C 1
ATOM 695 O O . VAL A 1 87 ? -11.896 0.901 13.476 1.00 79.25 87 VAL A O 1
ATOM 698 N N . ALA A 1 88 ? -12.184 3.044 12.904 1.00 78.56 88 ALA A N 1
ATOM 699 C CA . ALA A 1 88 ? -11.838 2.846 11.497 1.00 78.56 88 ALA A CA 1
ATOM 700 C C . ALA A 1 88 ? -10.455 2.197 11.342 1.00 78.56 88 ALA A C 1
ATOM 702 O O . ALA A 1 88 ? -10.296 1.233 10.602 1.00 78.56 88 ALA A O 1
ATOM 703 N N . ARG A 1 89 ? -9.449 2.652 12.100 1.00 81.00 89 ARG A N 1
ATOM 704 C CA . ARG A 1 89 ? -8.120 2.020 12.098 1.00 81.00 89 ARG A CA 1
ATOM 705 C C . ARG A 1 89 ? -8.167 0.569 12.553 1.00 81.00 89 ARG A C 1
ATOM 707 O O . ARG A 1 89 ? -7.546 -0.263 11.908 1.00 81.00 89 ARG A O 1
ATOM 714 N N . GLN A 1 90 ? -8.889 0.266 13.628 1.00 81.44 90 GLN A N 1
ATOM 715 C CA . GLN A 1 90 ? -9.037 -1.104 14.115 1.00 81.44 90 GLN A CA 1
ATOM 716 C C . GLN A 1 90 ? -9.748 -2.000 13.101 1.00 81.44 90 GLN A C 1
ATOM 718 O O . GLN A 1 90 ? -9.430 -3.184 13.037 1.00 81.44 90 GLN A O 1
ATOM 723 N N . LEU A 1 91 ? -10.705 -1.469 12.337 1.00 80.25 91 LEU A N 1
ATOM 724 C CA . LEU A 1 91 ? -11.423 -2.201 11.293 1.00 80.25 91 LEU A CA 1
ATOM 725 C C . LEU A 1 91 ? -10.558 -2.441 10.046 1.00 80.25 91 LEU A C 1
ATOM 727 O O . LEU A 1 91 ? -10.634 -3.515 9.460 1.00 80.25 91 LEU A O 1
ATOM 731 N N . LEU A 1 92 ? -9.709 -1.475 9.678 1.00 81.75 92 LEU A N 1
ATOM 732 C CA . LEU A 1 92 ? -8.884 -1.510 8.462 1.00 81.75 92 LEU A CA 1
ATOM 733 C C . LEU A 1 92 ? -7.511 -2.188 8.652 1.00 81.75 92 LEU A C 1
ATOM 735 O O . LEU A 1 92 ? -6.841 -2.467 7.663 1.00 81.75 92 LEU A O 1
ATOM 739 N N . GLN A 1 93 ? -7.061 -2.434 9.890 1.00 78.06 93 GLN A N 1
ATOM 740 C CA . GLN A 1 93 ? -5.680 -2.854 10.203 1.00 78.06 93 GLN A CA 1
ATOM 741 C C . GLN A 1 93 ? -5.237 -4.165 9.532 1.00 78.06 93 GLN A C 1
ATOM 743 O O . GLN A 1 93 ? -4.046 -4.364 9.307 1.00 78.06 93 GLN A O 1
ATOM 748 N N . GLU A 1 94 ? -6.181 -5.049 9.222 1.00 75.06 94 GLU A N 1
ATOM 749 C CA . GLU A 1 94 ? -5.921 -6.380 8.660 1.00 75.06 94 GLU A CA 1
ATOM 750 C C . GLU A 1 94 ? -6.256 -6.467 7.163 1.00 75.06 94 GLU A C 1
ATOM 752 O O . GLU A 1 94 ? -6.100 -7.524 6.558 1.00 75.06 94 GLU A O 1
ATOM 757 N N . ILE A 1 95 ? -6.713 -5.370 6.548 1.00 80.62 95 ILE A N 1
ATOM 758 C CA . ILE A 1 95 ? -7.160 -5.374 5.155 1.00 80.62 95 ILE A CA 1
ATOM 759 C C . ILE A 1 95 ? -5.955 -5.149 4.233 1.00 80.62 95 ILE A C 1
ATOM 761 O O . ILE A 1 95 ? -5.290 -4.111 4.333 1.00 80.62 95 ILE A O 1
ATOM 765 N N . PRO A 1 96 ? -5.640 -6.093 3.329 1.00 81.44 96 PRO A N 1
ATOM 766 C CA . PRO A 1 96 ? -4.522 -5.935 2.415 1.00 81.44 96 PRO A CA 1
ATOM 767 C C . PRO A 1 96 ? -4.892 -4.951 1.297 1.00 81.44 96 PRO A C 1
ATOM 769 O O . PRO A 1 96 ? -5.615 -5.289 0.369 1.00 81.44 96 PRO A O 1
ATOM 772 N N . PHE A 1 97 ? -4.357 -3.730 1.365 1.00 83.12 97 PHE A N 1
ATOM 773 C CA . PHE A 1 97 ? -4.487 -2.730 0.290 1.00 83.12 97 PHE A CA 1
ATOM 774 C C . PHE A 1 97 ? -3.463 -2.912 -0.840 1.00 83.12 97 PHE A C 1
ATOM 776 O O . PHE A 1 97 ? -3.523 -2.226 -1.859 1.00 83.12 97 PHE A O 1
ATOM 783 N N . LEU A 1 98 ? -2.501 -3.819 -0.658 1.00 87.12 98 LEU A N 1
ATOM 784 C CA . LEU A 1 98 ? -1.477 -4.114 -1.650 1.00 87.12 98 LEU A CA 1
ATOM 785 C C . LEU A 1 98 ? -2.056 -5.022 -2.738 1.00 87.12 98 LEU A C 1
ATOM 787 O O . LEU A 1 98 ? -2.615 -6.069 -2.422 1.00 87.12 98 LEU A O 1
ATOM 791 N N . ASN A 1 99 ? -1.856 -4.665 -4.008 1.00 89.31 99 ASN A N 1
ATOM 792 C CA . ASN A 1 99 ? -2.250 -5.492 -5.157 1.00 89.31 99 ASN A CA 1
ATOM 793 C C . ASN A 1 99 ? -3.762 -5.818 -5.220 1.00 89.31 99 ASN A C 1
ATOM 795 O O . ASN A 1 99 ? -4.148 -6.875 -5.720 1.00 89.31 99 ASN A O 1
ATOM 799 N N . LEU A 1 100 ? -4.618 -4.916 -4.724 1.00 89.00 100 LEU A N 1
ATOM 800 C CA . LEU A 1 100 ? -6.074 -4.947 -4.911 1.00 89.00 100 LEU A CA 1
ATOM 801 C C . LEU A 1 100 ? -6.501 -5.168 -6.378 1.00 89.00 100 LEU A C 1
ATOM 803 O O . LEU A 1 100 ? -6.006 -4.529 -7.300 1.00 89.00 100 LEU A O 1
ATOM 807 N N . LYS A 1 101 ? -7.455 -6.070 -6.602 1.00 87.81 101 LYS A N 1
ATOM 808 C CA . LYS A 1 101 ? -7.973 -6.370 -7.952 1.00 87.81 101 LYS A CA 1
ATOM 809 C C . LYS A 1 101 ? -9.237 -5.595 -8.304 1.00 87.81 101 LYS A C 1
ATOM 811 O O . LYS A 1 101 ? -9.657 -5.581 -9.453 1.00 87.81 101 LYS A O 1
ATOM 816 N N . GLU A 1 102 ? -9.856 -4.984 -7.306 1.00 89.31 102 GLU A N 1
ATOM 817 C CA . GLU A 1 102 ? -11.154 -4.334 -7.416 1.00 89.31 102 GLU A CA 1
ATOM 818 C C . GLU A 1 102 ? -11.076 -2.974 -6.723 1.00 89.31 102 GLU A C 1
ATOM 820 O O . GLU A 1 102 ? -10.402 -2.829 -5.700 1.00 89.31 102 GLU A O 1
ATOM 825 N N . ALA A 1 103 ? -11.747 -1.973 -7.296 1.00 88.81 103 ALA A N 1
ATOM 826 C CA . ALA A 1 103 ? -11.801 -0.624 -6.732 1.00 88.81 103 ALA A CA 1
ATOM 827 C C . ALA A 1 103 ? -12.712 -0.558 -5.497 1.00 88.81 103 ALA A C 1
ATOM 829 O O . ALA A 1 103 ? -12.439 0.207 -4.571 1.00 88.81 103 ALA A O 1
ATOM 830 N N . SER A 1 104 ? -13.746 -1.400 -5.471 1.00 89.12 104 SER A N 1
ATOM 831 C CA . SER A 1 104 ? -14.698 -1.519 -4.372 1.00 89.12 104 SER A CA 1
ATOM 832 C C . SER A 1 104 ? -14.814 -2.971 -3.947 1.00 89.12 104 SER A C 1
ATOM 834 O O . SER A 1 104 ? -14.945 -3.845 -4.799 1.00 89.12 104 SER A O 1
ATOM 836 N N . PHE A 1 105 ? -14.770 -3.239 -2.646 1.00 88.62 105 PHE A N 1
ATOM 837 C CA . PHE A 1 105 ? -14.884 -4.599 -2.126 1.00 88.62 105 PHE A CA 1
ATOM 838 C C . PHE A 1 105 ? -15.522 -4.622 -0.739 1.00 88.62 105 PHE A C 1
ATOM 840 O O . PHE A 1 105 ? -15.545 -3.627 -0.011 1.00 88.62 105 PHE A O 1
ATOM 847 N N . GLN A 1 106 ? -16.062 -5.785 -0.378 1.00 87.44 106 GLN A N 1
ATOM 848 C CA . GLN A 1 106 ? -16.704 -6.004 0.913 1.00 87.44 106 GLN A CA 1
ATOM 849 C C . GLN A 1 106 ? -15.805 -6.817 1.834 1.00 87.44 106 GLN A C 1
ATOM 851 O O . GLN A 1 106 ? -15.226 -7.824 1.427 1.00 87.44 106 GLN A O 1
ATOM 856 N N . VAL A 1 107 ? -15.717 -6.396 3.094 1.00 83.31 107 VAL A N 1
ATOM 857 C CA . VAL A 1 107 ? -15.003 -7.130 4.141 1.00 83.31 107 VAL A CA 1
ATOM 858 C C . VAL A 1 107 ? -15.931 -7.334 5.325 1.00 83.31 107 VAL A C 1
ATOM 860 O O . VAL A 1 107 ? -16.408 -6.373 5.925 1.00 83.31 107 VAL A O 1
ATOM 863 N N . THR A 1 108 ? -16.170 -8.591 5.683 1.00 81.94 108 THR A N 1
ATOM 864 C CA . THR A 1 108 ? -16.956 -8.947 6.868 1.00 81.94 108 THR A CA 1
ATOM 865 C C . THR A 1 108 ? -16.029 -9.168 8.057 1.00 81.94 108 THR A C 1
ATOM 867 O O . THR A 1 108 ? -15.098 -9.970 7.993 1.00 81.94 108 THR A O 1
ATOM 870 N N . ARG A 1 109 ? -16.286 -8.472 9.168 1.00 77.31 109 ARG A N 1
ATOM 871 C CA . ARG A 1 109 ? -15.523 -8.598 10.412 1.00 77.31 109 ARG A CA 1
ATOM 872 C C . ARG A 1 109 ? -16.451 -8.571 11.618 1.00 77.31 109 ARG A C 1
ATOM 874 O O . ARG A 1 109 ? -17.141 -7.578 11.815 1.00 77.31 109 ARG A O 1
ATOM 881 N N . ARG A 1 110 ? -16.386 -9.610 12.466 1.00 72.88 110 ARG A N 1
ATOM 882 C CA . ARG A 1 110 ? -17.106 -9.693 13.758 1.00 72.88 110 ARG A CA 1
ATOM 883 C C . ARG A 1 110 ? -18.568 -9.222 13.634 1.00 72.88 110 ARG A C 1
ATOM 885 O O . ARG A 1 110 ? -18.985 -8.327 14.357 1.00 72.88 110 ARG A O 1
ATOM 892 N N . ASP A 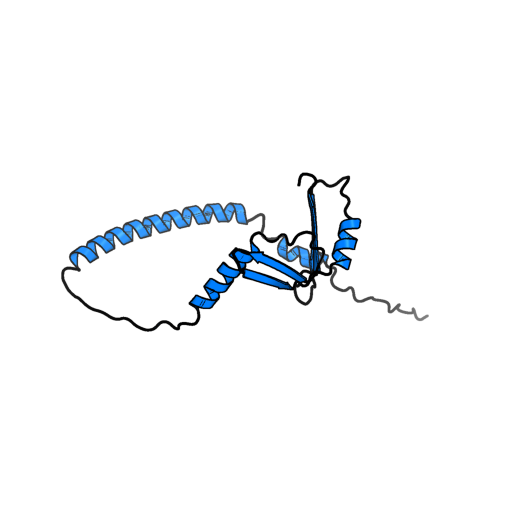1 111 ? -19.273 -9.778 12.649 1.00 77.19 111 ASP A N 1
ATOM 893 C CA . ASP A 1 111 ? -20.678 -9.496 12.304 1.00 77.19 111 ASP A CA 1
ATOM 894 C C . ASP A 1 111 ? -20.987 -8.138 11.648 1.00 77.19 111 ASP A C 1
ATOM 896 O O . ASP A 1 111 ? -22.143 -7.840 11.358 1.00 77.19 111 ASP A O 1
ATOM 900 N N . THR A 1 112 ? -19.966 -7.351 11.301 1.00 78.06 112 THR A N 1
ATOM 901 C CA . THR A 1 112 ? -20.121 -6.116 10.519 1.00 78.06 112 THR A CA 1
ATOM 902 C C . THR A 1 112 ? -19.581 -6.308 9.108 1.00 78.06 112 THR A C 1
ATOM 904 O O . THR A 1 112 ? -18.404 -6.621 8.926 1.00 78.06 112 THR A O 1
ATOM 907 N N . THR A 1 113 ? -20.419 -6.078 8.097 1.00 85.00 113 THR A N 1
ATOM 908 C CA . THR A 1 113 ? -19.980 -6.018 6.694 1.00 85.00 113 THR A CA 1
ATOM 909 C C . THR A 1 113 ? -19.641 -4.579 6.333 1.00 85.00 113 THR A C 1
ATOM 911 O O . THR A 1 113 ? -20.483 -3.689 6.436 1.00 85.00 113 THR A O 1
ATOM 914 N N . LEU A 1 114 ? -18.393 -4.351 5.937 1.00 85.88 114 LEU A N 1
ATOM 915 C CA . LEU A 1 114 ? -17.878 -3.056 5.513 1.00 85.88 114 LEU A CA 1
ATOM 916 C C . LEU A 1 114 ? -17.815 -3.020 3.991 1.00 85.88 114 LEU A C 1
ATOM 918 O O . LEU A 1 114 ? -17.213 -3.905 3.386 1.00 85.88 114 LEU A O 1
ATOM 922 N N . HIS A 1 115 ? -18.397 -1.984 3.394 1.00 89.38 115 HIS A N 1
ATOM 923 C CA . HIS A 1 115 ? -18.175 -1.647 1.994 1.00 89.38 115 HIS A CA 1
ATOM 924 C C . HIS A 1 115 ? -17.028 -0.643 1.915 1.00 89.38 115 HIS A C 1
ATOM 926 O O . HIS A 1 115 ? -17.069 0.397 2.575 1.00 89.38 115 HIS A O 1
ATOM 932 N N . LEU A 1 116 ? -15.987 -0.980 1.161 1.00 89.31 116 LEU A N 1
ATOM 933 C CA . LEU A 1 116 ? -14.814 -0.140 0.987 1.00 89.31 116 LEU A CA 1
ATOM 934 C C . LEU A 1 116 ? -14.749 0.305 -0.458 1.00 89.31 116 LEU A C 1
ATOM 936 O O . LEU A 1 116 ? -14.629 -0.532 -1.344 1.00 89.31 116 LEU A O 1
ATOM 940 N N . ASP A 1 117 ? -14.779 1.616 -0.658 1.00 91.69 117 ASP A N 1
ATOM 941 C CA . ASP A 1 117 ? -14.584 2.250 -1.952 1.00 91.69 117 ASP A CA 1
ATOM 942 C C . ASP A 1 117 ? -13.205 2.908 -1.970 1.00 91.69 117 ASP A C 1
ATOM 944 O O . ASP A 1 117 ? -12.858 3.704 -1.091 1.00 91.69 117 ASP A O 1
ATOM 948 N N . THR A 1 118 ? -12.392 2.544 -2.955 1.00 91.88 118 THR A N 1
ATOM 949 C CA . THR A 1 118 ? -11.029 3.050 -3.116 1.00 91.88 118 THR A CA 1
ATOM 950 C C . THR A 1 118 ? -10.894 3.796 -4.436 1.00 91.88 118 THR A C 1
ATOM 952 O O . THR A 1 118 ? -11.595 3.519 -5.404 1.00 91.88 118 THR A O 1
ATOM 955 N N . SER A 1 119 ? -9.955 4.737 -4.491 1.00 94.06 119 SER A N 1
ATOM 956 C CA . SER A 1 119 ? -9.589 5.441 -5.723 1.00 94.06 119 SER A CA 1
ATOM 957 C C . SER A 1 119 ? -8.592 4.667 -6.593 1.00 94.06 119 SER A C 1
ATOM 959 O O . SER A 1 119 ? -8.056 5.220 -7.554 1.00 94.06 119 SER A O 1
ATOM 961 N N . ILE A 1 120 ? -8.325 3.398 -6.263 1.00 94.12 120 ILE A N 1
ATOM 962 C CA . ILE A 1 120 ? -7.405 2.556 -7.023 1.00 94.12 120 ILE A CA 1
ATOM 963 C C . ILE A 1 120 ? -8.033 2.231 -8.375 1.00 94.12 120 ILE A C 1
ATOM 965 O O . ILE A 1 120 ? -9.169 1.773 -8.442 1.00 94.12 120 ILE A O 1
ATOM 969 N N . ASP A 1 121 ? -7.260 2.425 -9.439 1.00 94.44 121 ASP A N 1
ATOM 970 C CA . ASP A 1 121 ? -7.567 1.962 -10.786 1.00 94.44 121 ASP A CA 1
ATOM 971 C C . ASP A 1 121 ? -7.039 0.523 -10.950 1.00 94.44 121 ASP A C 1
ATOM 973 O O . ASP A 1 121 ? -5.818 0.319 -11.044 1.00 94.44 121 ASP A O 1
ATOM 977 N N . PRO A 1 122 ? -7.924 -0.492 -11.009 1.00 92.62 122 PRO A N 1
ATOM 978 C CA . PRO A 1 122 ? -7.502 -1.882 -11.139 1.00 92.62 122 PRO A CA 1
ATOM 979 C C . PRO A 1 122 ? -6.757 -2.158 -12.447 1.00 92.62 122 PRO A C 1
ATOM 981 O O . PRO A 1 122 ? -5.818 -2.949 -12.464 1.00 92.62 122 PRO A O 1
ATOM 984 N N . SER A 1 123 ? -7.109 -1.458 -13.531 1.00 93.75 123 SER A N 1
ATOM 985 C CA . SER A 1 123 ? -6.485 -1.655 -14.845 1.00 93.75 123 SER A CA 1
ATOM 986 C C . SER A 1 123 ? -5.036 -1.177 -14.837 1.00 93.75 123 SER A C 1
ATOM 988 O O . SER A 1 123 ? -4.135 -1.869 -15.320 1.00 93.75 123 SER A O 1
ATOM 990 N N . LEU A 1 124 ? -4.793 -0.001 -14.248 1.00 93.50 124 LEU A N 1
ATOM 991 C CA . LEU A 1 124 ? -3.443 0.519 -14.046 1.00 93.50 124 LEU A CA 1
ATOM 992 C C . LEU A 1 124 ? -2.626 -0.408 -13.142 1.00 93.50 124 LEU A C 1
ATOM 994 O O . LEU A 1 124 ? -1.445 -0.658 -13.405 1.00 93.50 124 LEU A O 1
ATOM 998 N N . GLN A 1 125 ? -3.242 -0.912 -12.076 1.00 93.94 125 GLN A N 1
ATOM 999 C CA . GLN A 1 125 ? -2.570 -1.783 -11.128 1.00 93.94 125 GLN A CA 1
ATOM 1000 C C . GLN A 1 125 ? -2.162 -3.119 -11.750 1.00 93.94 125 GLN A C 1
ATOM 1002 O O . GLN A 1 125 ? -0.995 -3.503 -11.640 1.00 93.94 125 GLN A O 1
ATOM 1007 N N . ASP A 1 126 ? -3.069 -3.781 -12.463 1.00 93.38 126 ASP A N 1
ATOM 1008 C CA . ASP A 1 126 ? -2.799 -5.040 -13.157 1.00 93.38 126 ASP A CA 1
ATOM 1009 C C . ASP A 1 126 ? -1.721 -4.874 -14.231 1.00 93.38 126 ASP A C 1
ATOM 1011 O O . ASP A 1 126 ? -0.790 -5.684 -14.324 1.00 93.38 126 ASP A O 1
ATOM 1015 N N . TYR A 1 127 ? -1.782 -3.777 -14.993 1.00 93.94 127 TYR A N 1
ATOM 1016 C CA . TYR A 1 127 ? -0.746 -3.439 -15.964 1.00 93.94 127 TYR A CA 1
ATOM 1017 C C . TYR A 1 127 ? 0.633 -3.337 -15.298 1.00 93.94 127 TYR A C 1
ATOM 1019 O O . TYR A 1 127 ? 1.601 -3.947 -15.759 1.00 93.94 127 TYR A O 1
ATOM 1027 N N . MET A 1 128 ? 0.729 -2.601 -14.188 1.00 93.50 128 MET A N 1
ATOM 1028 C CA . MET A 1 128 ? 1.992 -2.403 -13.475 1.00 93.50 128 MET A CA 1
ATOM 1029 C C . MET A 1 128 ? 2.500 -3.695 -12.839 1.00 93.50 128 MET A C 1
ATOM 1031 O O . MET A 1 128 ? 3.694 -3.985 -12.931 1.00 93.50 128 MET A O 1
ATOM 1035 N N . LEU A 1 129 ? 1.610 -4.515 -12.276 1.00 92.75 129 LEU A N 1
ATOM 1036 C CA . LEU A 1 129 ? 1.954 -5.828 -11.735 1.00 92.75 129 LEU A CA 1
ATOM 1037 C C . LEU A 1 129 ? 2.568 -6.740 -12.796 1.00 92.75 129 LEU A C 1
ATOM 1039 O O . LEU A 1 129 ? 3.551 -7.429 -12.505 1.00 92.75 129 LEU A O 1
ATOM 1043 N N . GLY A 1 130 ? 2.040 -6.720 -14.022 1.00 92.06 130 GLY A N 1
ATOM 1044 C CA . GLY A 1 130 ? 2.584 -7.466 -15.157 1.00 92.06 130 GLY A CA 1
ATOM 1045 C C . GLY A 1 130 ? 3.953 -6.970 -15.641 1.00 92.06 130 GLY A C 1
ATOM 1046 O O . GLY A 1 130 ? 4.682 -7.720 -16.288 1.00 92.06 130 GLY A O 1
ATOM 1047 N N . LYS A 1 131 ? 4.330 -5.727 -15.320 1.00 92.88 131 LYS A N 1
ATOM 1048 C CA . LYS A 1 131 ? 5.601 -5.105 -15.735 1.00 92.88 131 LYS A CA 1
ATOM 1049 C C . LYS A 1 131 ? 6.705 -5.154 -14.677 1.00 92.88 131 LYS A C 1
ATOM 1051 O O . LYS A 1 131 ? 7.825 -4.737 -14.964 1.00 92.88 131 LYS A O 1
ATOM 1056 N N . LEU A 1 132 ? 6.426 -5.659 -13.476 1.00 91.62 132 LEU A N 1
ATOM 1057 C CA . LEU A 1 132 ? 7.422 -5.759 -12.409 1.00 91.62 132 LEU A CA 1
ATOM 1058 C C . LEU A 1 132 ? 8.568 -6.718 -12.776 1.00 91.62 132 LEU A C 1
ATOM 1060 O O . LEU A 1 132 ? 8.326 -7.878 -13.108 1.00 91.62 132 LEU A O 1
ATOM 1064 N N . ASP A 1 133 ? 9.824 -6.282 -12.616 1.00 90.38 133 ASP A N 1
ATOM 1065 C CA . ASP A 1 133 ? 10.990 -7.173 -12.721 1.00 90.38 133 ASP A CA 1
ATOM 1066 C C . ASP A 1 133 ? 11.181 -7.988 -11.435 1.00 90.38 133 ASP A C 1
ATOM 1068 O O . ASP A 1 133 ? 11.989 -7.675 -10.555 1.00 90.38 133 ASP A O 1
ATOM 1072 N N . ARG A 1 134 ? 10.424 -9.079 -11.355 1.00 91.69 134 ARG A N 1
ATOM 1073 C CA . ARG A 1 134 ? 10.440 -10.035 -10.241 1.00 91.69 134 ARG A CA 1
ATOM 1074 C C . ARG A 1 134 ? 11.667 -10.955 -10.243 1.00 91.69 134 ARG A C 1
ATOM 1076 O O . ARG A 1 134 ? 11.903 -11.656 -9.258 1.00 91.69 134 ARG A O 1
ATOM 1083 N N . LYS A 1 135 ? 12.432 -10.996 -11.344 1.00 90.75 135 LYS A N 1
ATOM 1084 C CA . LYS A 1 135 ? 13.590 -11.890 -11.497 1.00 90.75 135 LYS A CA 1
ATOM 1085 C C . LYS A 1 135 ? 14.800 -11.325 -10.764 1.00 90.75 135 LYS A C 1
ATOM 1087 O O . LYS A 1 135 ? 15.452 -12.052 -10.014 1.00 90.75 135 LYS A O 1
ATOM 1092 N N . ASN A 1 136 ? 15.073 -10.040 -10.978 1.00 90.75 136 ASN A N 1
ATOM 1093 C CA . ASN A 1 136 ? 16.269 -9.386 -10.447 1.00 90.75 136 ASN A CA 1
ATOM 1094 C C . ASN A 1 136 ? 16.010 -8.618 -9.145 1.00 90.75 136 ASN A C 1
ATOM 1096 O O . ASN A 1 136 ? 16.955 -8.322 -8.415 1.00 90.75 136 ASN A O 1
ATOM 1100 N N . SER A 1 137 ? 14.748 -8.329 -8.819 1.00 90.00 137 SER A N 1
ATOM 1101 C CA . SER A 1 137 ? 14.390 -7.585 -7.608 1.00 90.00 137 SER A CA 1
ATOM 1102 C C . SER A 1 137 ? 13.809 -8.498 -6.534 1.00 90.00 137 SER A C 1
ATOM 1104 O O . SER A 1 137 ? 12.909 -9.294 -6.789 1.00 90.00 137 SER A O 1
ATOM 1106 N N . ARG A 1 138 ? 14.304 -8.353 -5.299 1.00 91.31 138 ARG A N 1
ATOM 1107 C CA . ARG A 1 138 ? 13.769 -9.062 -4.123 1.00 91.31 138 ARG A CA 1
ATOM 1108 C C . ARG A 1 138 ? 12.518 -8.386 -3.555 1.00 91.31 138 ARG A C 1
ATOM 1110 O O . ARG A 1 138 ? 11.614 -9.084 -3.117 1.00 91.31 138 ARG A O 1
ATOM 1117 N N . HIS A 1 139 ? 12.488 -7.054 -3.568 1.00 93.75 139 HIS A N 1
ATOM 1118 C CA . HIS A 1 139 ? 11.385 -6.246 -3.054 1.00 93.75 139 HIS A CA 1
ATOM 1119 C C . HIS A 1 139 ? 11.095 -5.105 -4.026 1.00 93.75 139 HIS A C 1
ATOM 1121 O O . HIS A 1 139 ? 12.019 -4.409 -4.450 1.00 93.75 139 HIS A O 1
ATOM 1127 N N . ILE A 1 140 ? 9.824 -4.907 -4.361 1.00 93.00 140 ILE A N 1
ATOM 1128 C CA . ILE A 1 140 ? 9.356 -3.818 -5.216 1.00 93.00 140 ILE A CA 1
ATOM 1129 C C . ILE A 1 140 ? 8.130 -3.188 -4.565 1.00 93.00 140 ILE A C 1
ATOM 1131 O O . ILE A 1 140 ? 7.241 -3.898 -4.104 1.00 93.00 140 ILE A O 1
ATOM 1135 N N . GLY A 1 141 ? 8.077 -1.860 -4.558 1.00 93.06 141 GLY A N 1
ATOM 1136 C CA . GLY A 1 141 ? 6.896 -1.093 -4.184 1.00 93.06 141 GLY A CA 1
ATOM 1137 C C . GLY A 1 141 ? 6.740 0.084 -5.134 1.00 93.06 141 GLY A C 1
ATOM 1138 O O . GLY A 1 141 ? 7.673 0.865 -5.318 1.00 93.06 141 GLY A O 1
ATOM 1139 N N . LEU A 1 142 ? 5.571 0.188 -5.747 1.00 93.50 142 LEU A N 1
ATOM 1140 C CA . LEU A 1 142 ? 5.171 1.250 -6.654 1.00 93.50 142 LEU A CA 1
ATOM 1141 C C . LEU A 1 142 ? 3.887 1.873 -6.120 1.00 93.50 142 LEU A C 1
ATOM 1143 O O . LEU A 1 142 ? 2.967 1.170 -5.705 1.00 93.50 142 LEU A O 1
ATOM 1147 N N . VAL A 1 143 ? 3.833 3.200 -6.145 1.00 94.62 143 VAL A N 1
ATOM 1148 C CA . VAL A 1 143 ? 2.643 3.963 -5.775 1.00 94.62 143 VAL A CA 1
ATOM 1149 C C . VAL A 1 143 ? 2.429 5.034 -6.829 1.00 94.62 143 VAL A C 1
AT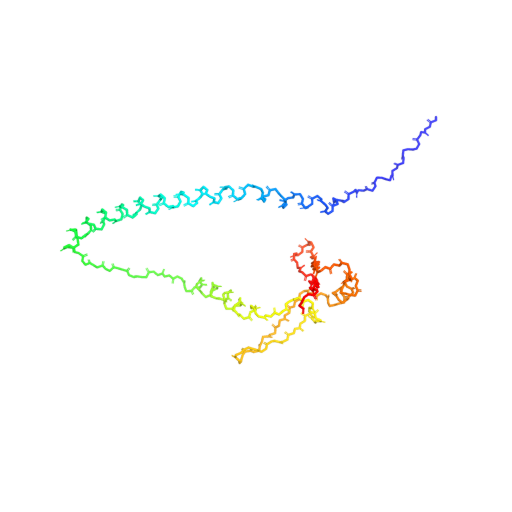OM 1151 O O . VAL A 1 143 ? 3.334 5.831 -7.085 1.00 94.62 143 VAL A O 1
ATOM 1154 N N . ALA A 1 144 ? 1.246 5.053 -7.435 1.00 94.06 144 ALA A N 1
ATOM 1155 C CA . ALA A 1 144 ? 0.814 6.149 -8.293 1.00 94.06 144 ALA A CA 1
ATOM 1156 C C . ALA A 1 144 ? -0.148 7.047 -7.515 1.00 94.06 144 ALA A C 1
ATOM 1158 O O . ALA A 1 144 ? -1.071 6.562 -6.861 1.00 94.06 144 ALA A O 1
ATOM 1159 N N . LEU A 1 145 ? 0.075 8.355 -7.594 1.00 96.00 145 LEU A N 1
ATOM 1160 C CA . LEU A 1 145 ? -0.709 9.370 -6.901 1.00 96.00 145 LEU A CA 1
ATOM 1161 C C . LEU A 1 145 ? -1.290 10.341 -7.927 1.00 96.00 145 LEU A C 1
ATOM 1163 O O . LEU A 1 145 ? -0.564 10.802 -8.810 1.00 96.00 145 LEU A O 1
ATOM 1167 N N . ASN A 1 146 ? -2.556 10.712 -7.770 1.00 93.69 146 ASN A N 1
ATOM 1168 C CA . ASN A 1 146 ? -3.117 11.886 -8.419 1.00 93.69 146 ASN A CA 1
ATOM 1169 C C . ASN A 1 146 ? -2.481 13.148 -7.795 1.00 93.69 146 ASN A C 1
ATOM 1171 O O . ASN A 1 146 ? -2.712 13.413 -6.613 1.00 93.69 146 ASN A O 1
ATOM 1175 N N . PRO A 1 147 ? -1.698 13.953 -8.537 1.00 92.56 147 PRO A N 1
ATOM 1176 C CA . PRO A 1 147 ? -1.007 15.109 -7.966 1.00 92.56 147 PRO A CA 1
ATOM 1177 C C . PRO A 1 147 ? -1.954 16.246 -7.559 1.00 92.56 147 PRO A C 1
ATOM 1179 O O . PRO A 1 147 ? -1.570 17.075 -6.739 1.00 92.56 147 PRO A O 1
ATOM 1182 N N . ALA A 1 148 ? -3.167 16.299 -8.120 1.00 92.06 148 ALA A N 1
ATOM 1183 C CA . ALA A 1 148 ? -4.144 17.335 -7.802 1.00 92.06 148 ALA A CA 1
ATOM 1184 C C . ALA A 1 148 ? -4.891 17.037 -6.492 1.00 92.06 148 ALA A C 1
ATOM 1186 O O . ALA A 1 148 ? -5.054 17.928 -5.663 1.00 92.06 148 ALA A O 1
ATOM 1187 N N . GLY A 1 149 ? -5.330 15.786 -6.310 1.00 88.56 149 GLY A N 1
ATOM 1188 C CA . GLY A 1 149 ? -6.154 15.369 -5.167 1.00 88.56 149 GLY A CA 1
ATOM 1189 C C . GLY A 1 149 ? -5.403 14.635 -4.054 1.00 88.56 149 GLY A C 1
ATOM 1190 O O . GLY A 1 149 ? -5.920 14.498 -2.952 1.00 88.56 149 GLY A O 1
ATOM 1191 N N . GLY A 1 150 ? -4.188 14.144 -4.316 1.00 91.19 150 GLY A N 1
ATOM 1192 C CA . GLY A 1 150 ? -3.460 13.284 -3.378 1.00 91.19 150 GLY A CA 1
ATOM 1193 C C . GLY A 1 150 ? -4.060 11.880 -3.230 1.00 91.19 150 GLY A C 1
ATOM 1194 O O . GLY A 1 150 ? -3.725 11.161 -2.291 1.00 91.19 150 GLY A O 1
ATOM 1195 N N . GLU A 1 151 ? -4.946 11.485 -4.139 1.00 94.00 151 GLU A N 1
ATOM 1196 C CA . GLU A 1 151 ? -5.548 10.156 -4.171 1.00 94.00 151 GLU A CA 1
ATOM 1197 C C . GLU A 1 151 ? -4.537 9.129 -4.674 1.00 94.00 151 GLU A C 1
ATOM 1199 O O . GLU A 1 151 ? -3.784 9.392 -5.614 1.00 94.00 151 GLU A O 1
ATOM 1204 N N . ILE A 1 152 ? -4.525 7.946 -4.067 1.00 94.31 152 ILE A N 1
ATOM 1205 C CA . ILE A 1 152 ? -3.679 6.842 -4.516 1.00 94.31 152 ILE A CA 1
ATOM 1206 C C . ILE A 1 152 ? -4.422 6.096 -5.621 1.00 94.31 152 ILE A C 1
ATOM 1208 O O . ILE A 1 152 ? -5.432 5.457 -5.363 1.00 94.31 152 ILE A O 1
ATOM 1212 N N . LEU A 1 153 ? -3.889 6.162 -6.838 1.00 94.75 153 LEU A N 1
ATOM 1213 C CA . LEU A 1 153 ? -4.462 5.507 -8.016 1.00 94.75 153 LEU A CA 1
ATOM 1214 C C . LEU A 1 153 ? -3.984 4.060 -8.162 1.00 94.75 153 LEU A C 1
ATOM 1216 O O . LEU A 1 153 ? -4.621 3.261 -8.834 1.00 94.75 153 LEU A O 1
ATOM 1220 N N . MET A 1 154 ? -2.837 3.717 -7.575 1.00 94.69 154 MET A N 1
ATOM 1221 C CA . MET A 1 154 ? -2.285 2.363 -7.616 1.00 94.69 154 MET A CA 1
ATOM 1222 C C . MET A 1 154 ? -1.316 2.160 -6.455 1.00 94.69 154 MET A C 1
ATOM 1224 O O . MET A 1 154 ? -0.531 3.056 -6.130 1.00 94.69 154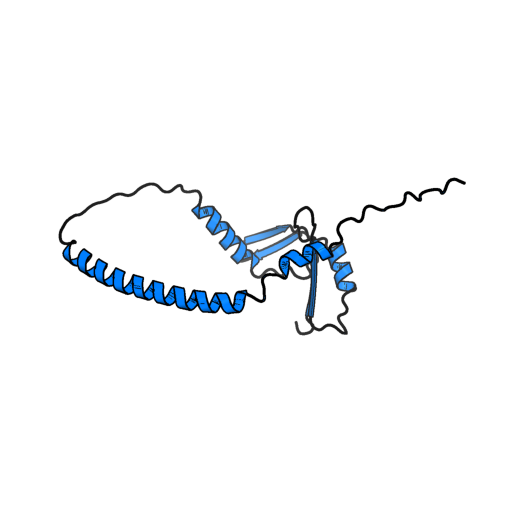 MET A O 1
ATOM 1228 N N . MET A 1 155 ? -1.350 0.964 -5.871 1.00 94.31 155 MET A N 1
ATOM 1229 C CA . MET A 1 155 ? -0.379 0.475 -4.900 1.00 94.31 155 MET A CA 1
ATOM 1230 C C . MET A 1 155 ? -0.009 -0.973 -5.240 1.00 94.31 155 MET A C 1
ATOM 1232 O O . MET A 1 155 ? -0.651 -1.928 -4.800 1.00 94.31 155 MET A O 1
ATOM 1236 N N . ALA A 1 156 ? 1.055 -1.126 -6.025 1.00 92.44 156 ALA A N 1
ATOM 1237 C CA . ALA A 1 156 ? 1.555 -2.418 -6.471 1.00 92.44 156 ALA A CA 1
ATOM 1238 C C . ALA A 1 156 ? 2.879 -2.750 -5.784 1.00 92.44 156 ALA A C 1
ATOM 1240 O O . ALA A 1 156 ? 3.765 -1.904 -5.657 1.00 92.44 156 ALA A O 1
ATOM 1241 N N . GLY A 1 157 ? 3.060 -4.002 -5.389 1.00 91.88 157 GLY A N 1
ATOM 1242 C CA . GLY A 1 157 ? 4.312 -4.458 -4.812 1.00 91.88 157 GLY A CA 1
ATOM 1243 C C . GLY A 1 157 ? 4.562 -5.938 -5.011 1.00 91.88 157 GLY A C 1
ATOM 1244 O O . GLY A 1 157 ? 3.672 -6.719 -5.342 1.00 91.88 157 GLY A O 1
ATOM 1245 N N . TYR A 1 158 ? 5.819 -6.306 -4.822 1.00 92.44 158 TYR A N 1
ATOM 1246 C CA . TYR A 1 158 ? 6.291 -7.674 -4.908 1.00 92.44 158 TYR A CA 1
ATOM 1247 C C . TYR A 1 158 ? 7.307 -7.911 -3.801 1.00 92.44 158 TYR A C 1
ATOM 1249 O O . TYR A 1 158 ? 8.256 -7.140 -3.651 1.00 92.44 158 TYR A O 1
ATOM 1257 N N . ASP A 1 159 ? 7.114 -8.984 -3.049 1.00 91.56 159 ASP A N 1
ATOM 1258 C CA . ASP A 1 159 ? 8.105 -9.536 -2.142 1.00 91.56 159 ASP A CA 1
ATOM 1259 C C . ASP A 1 159 ? 8.419 -10.951 -2.623 1.00 91.56 159 ASP A C 1
ATOM 1261 O O . ASP A 1 159 ? 7.521 -11.737 -2.890 1.00 91.56 159 ASP A O 1
ATOM 1265 N N . LYS A 1 160 ? 9.697 -11.280 -2.794 1.00 88.56 160 LYS A N 1
ATOM 1266 C CA . LYS A 1 160 ? 10.108 -12.621 -3.221 1.00 88.56 160 LYS A CA 1
ATOM 1267 C C . LYS A 1 160 ? 9.917 -13.673 -2.120 1.00 88.56 160 LYS A C 1
ATOM 1269 O O . LYS A 1 160 ? 9.947 -14.863 -2.416 1.00 88.56 160 LYS A O 1
ATOM 1274 N N . ILE A 1 161 ? 9.830 -13.247 -0.860 1.00 85.62 161 ILE A N 1
ATOM 1275 C CA . ILE A 1 161 ? 9.799 -14.141 0.308 1.00 85.62 161 ILE A CA 1
ATOM 1276 C C . ILE A 1 161 ? 8.369 -14.454 0.757 1.00 85.62 161 ILE A C 1
ATOM 1278 O O . ILE A 1 161 ? 8.162 -15.472 1.414 1.00 85.62 161 ILE A O 1
ATOM 1282 N N . ASN A 1 162 ? 7.413 -13.594 0.411 1.00 63.00 162 ASN A N 1
ATOM 1283 C CA . ASN A 1 162 ? 6.048 -13.596 0.925 1.00 63.00 162 ASN A CA 1
ATOM 1284 C C . ASN A 1 162 ? 5.058 -13.717 -0.233 1.00 63.00 162 ASN A C 1
ATOM 1286 O O . ASN A 1 162 ? 4.143 -14.560 -0.144 1.00 63.00 162 ASN A O 1
#

pLDDT: mean 73.66, std 17.91, range [37.38, 96.0]